Protein AF-A0A957FZ34-F1 (afdb_monomer_lite)

Sequence (133 aa):
MSSAAELPAAANRRWLVVALVLLGLLLFAAQVWVTYSYFTTQLPGGNDFYPRWYGAQQLLLEGRNPYDQSVTREIEAVLDPLNQRTNSFNFAFPLPVIFSFFPLAWLSYAWAQALWIVIIIWLACAAQLMLLS

Foldseek 3Di:
DDDPPPPPVVVVVVVVVVVVVVVVVVVLVVQLVCQLPPPCVVPVDLDLVQLLLLCLLCCPPVVHHQQDPVVQVVNCCVNPVVVPDPDGDGPPDPPVSSVVCNVLNPDDSSSSVSNVVSVVVVVVVVVVVVVVD

Structure (mmCIF, N/CA/C/O backbone):
data_AF-A0A957FZ34-F1
#
_entry.id   AF-A0A957FZ34-F1
#
loop_
_atom_site.group_PDB
_atom_site.id
_atom_site.type_symbol
_atom_site.label_atom_id
_atom_site.label_alt_id
_atom_site.label_comp_id
_atom_site.label_asym_id
_atom_site.label_entity_id
_atom_site.label_seq_id
_atom_site.pdbx_PDB_ins_code
_atom_site.Cartn_x
_atom_site.Cartn_y
_atom_site.Cartn_z
_atom_site.occupancy
_atom_site.B_iso_or_equiv
_atom_site.auth_seq_id
_atom_site.auth_comp_id
_atom_site.auth_asym_id
_atom_site.auth_atom_id
_atom_site.pdbx_PDB_model_num
ATOM 1 N N . MET A 1 1 ? 42.718 -15.233 -42.420 1.00 45.47 1 MET A N 1
ATOM 2 C CA . MET A 1 1 ? 42.124 -13.900 -42.174 1.00 45.47 1 MET A CA 1
ATOM 3 C C . MET A 1 1 ? 40.796 -14.126 -41.474 1.00 45.47 1 MET A C 1
ATOM 5 O O . MET A 1 1 ? 40.011 -14.935 -41.944 1.00 45.47 1 MET A O 1
ATOM 9 N N . SER A 1 2 ? 40.667 -13.561 -40.274 1.00 48.00 2 SER A N 1
ATOM 10 C CA . SER A 1 2 ? 39.685 -13.910 -39.241 1.00 48.00 2 SER A CA 1
ATOM 11 C C . SER A 1 2 ? 38.247 -13.579 -39.655 1.00 48.00 2 SER A C 1
ATOM 13 O O . SER A 1 2 ? 37.963 -12.442 -40.020 1.00 48.00 2 SER A O 1
ATOM 15 N N . SER A 1 3 ? 37.357 -14.572 -39.580 1.00 53.22 3 SER A N 1
ATOM 16 C CA . SER A 1 3 ? 35.905 -14.390 -39.629 1.00 53.22 3 SER A CA 1
ATOM 17 C C . SER A 1 3 ? 35.479 -13.749 -38.309 1.00 53.22 3 SER A C 1
ATOM 19 O O . SER A 1 3 ? 35.506 -14.388 -37.258 1.00 53.22 3 SER A O 1
ATOM 21 N N . ALA A 1 4 ? 35.172 -12.453 -38.350 1.00 55.44 4 ALA A N 1
ATOM 22 C CA . ALA A 1 4 ? 34.588 -11.745 -37.225 1.00 55.44 4 ALA A CA 1
ATOM 23 C C . ALA A 1 4 ? 33.217 -12.363 -36.927 1.00 55.44 4 ALA A C 1
ATOM 25 O O . ALA A 1 4 ? 32.306 -12.303 -37.750 1.00 55.44 4 ALA A O 1
ATOM 26 N N . ALA A 1 5 ? 33.105 -12.997 -35.762 1.00 56.59 5 ALA A N 1
ATOM 27 C CA . ALA A 1 5 ? 31.859 -13.514 -35.234 1.00 56.59 5 ALA A CA 1
ATOM 28 C C . ALA A 1 5 ? 30.870 -12.354 -35.057 1.00 56.59 5 ALA A C 1
ATOM 30 O O . ALA A 1 5 ? 30.985 -11.565 -34.117 1.00 56.59 5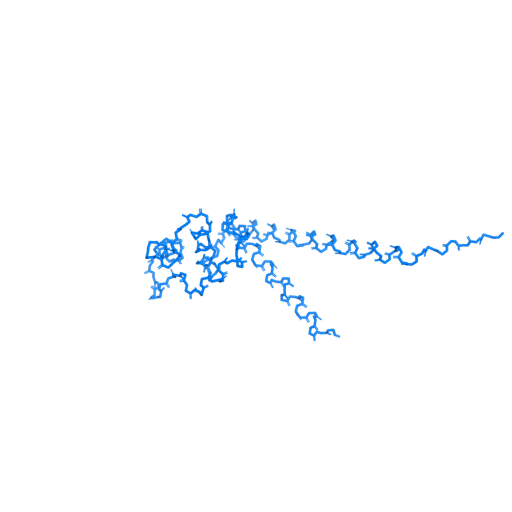 ALA A O 1
ATOM 31 N N . GLU A 1 6 ? 29.900 -12.241 -35.962 1.00 59.53 6 GLU A N 1
ATOM 32 C CA . GLU A 1 6 ? 28.706 -11.443 -35.721 1.00 59.53 6 GLU A CA 1
ATOM 33 C C . GLU A 1 6 ? 27.987 -12.051 -34.512 1.00 59.53 6 GLU A C 1
ATOM 35 O O . GLU A 1 6 ? 27.366 -13.112 -34.592 1.00 59.53 6 GLU A O 1
ATOM 40 N N . LEU A 1 7 ? 28.128 -11.411 -33.349 1.00 61.53 7 LEU A N 1
ATOM 41 C CA . LEU A 1 7 ? 27.343 -11.752 -32.168 1.00 61.53 7 LEU A CA 1
ATOM 42 C C . LEU A 1 7 ? 25.859 -11.705 -32.565 1.00 61.53 7 LEU A C 1
ATOM 44 O O . LEU A 1 7 ? 25.412 -10.666 -33.059 1.00 61.53 7 LEU A O 1
ATOM 48 N N . PRO A 1 8 ? 25.078 -12.783 -32.365 1.00 55.16 8 PRO A N 1
ATOM 49 C CA . PRO A 1 8 ? 23.696 -12.830 -32.817 1.00 55.16 8 PRO A CA 1
ATOM 50 C C . PRO A 1 8 ? 22.904 -11.735 -32.095 1.00 55.16 8 PRO A C 1
ATOM 52 O O . PRO A 1 8 ? 22.595 -11.854 -30.909 1.00 55.16 8 PRO A O 1
ATOM 55 N N . ALA A 1 9 ? 22.569 -10.658 -32.811 1.00 61.12 9 ALA A N 1
ATOM 56 C CA . ALA A 1 9 ? 21.943 -9.444 -32.276 1.00 61.12 9 ALA A CA 1
ATOM 57 C C . ALA A 1 9 ? 20.674 -9.719 -31.436 1.00 61.12 9 ALA A C 1
ATOM 59 O O . ALA A 1 9 ? 20.332 -8.966 -30.522 1.00 61.12 9 ALA A O 1
ATOM 60 N N . ALA A 1 10 ? 20.001 -10.845 -31.693 1.00 61.44 10 ALA A N 1
ATOM 61 C CA . ALA A 1 10 ? 18.845 -11.315 -30.937 1.00 61.44 10 ALA A CA 1
ATOM 62 C C . ALA A 1 10 ? 19.166 -11.743 -29.490 1.00 61.44 10 ALA A C 1
ATOM 64 O O . ALA A 1 10 ? 18.337 -11.523 -28.603 1.00 61.44 10 ALA A O 1
ATOM 65 N N . ALA A 1 11 ? 20.343 -12.326 -29.228 1.00 67.50 11 ALA A N 1
ATOM 66 C CA . ALA A 1 11 ? 20.765 -12.697 -27.876 1.00 67.50 11 ALA A CA 1
ATOM 67 C C . ALA A 1 11 ? 20.998 -11.440 -27.024 1.00 67.50 11 ALA A C 1
ATOM 69 O O . ALA A 1 11 ? 20.484 -11.345 -25.910 1.00 67.50 11 ALA A O 1
ATOM 70 N N . ASN A 1 12 ? 21.655 -10.427 -27.598 1.00 82.19 12 ASN A N 1
ATOM 71 C CA . ASN A 1 12 ? 21.930 -9.155 -26.928 1.00 82.19 12 ASN A CA 1
ATOM 72 C C . ASN A 1 12 ? 20.636 -8.407 -26.575 1.00 82.19 12 ASN A C 1
ATOM 74 O O . ASN A 1 12 ? 20.499 -7.911 -25.461 1.00 82.19 12 ASN A O 1
ATOM 78 N N . ARG A 1 13 ? 19.636 -8.397 -27.472 1.00 89.38 13 ARG A N 1
ATOM 79 C CA . ARG A 1 13 ? 18.335 -7.761 -27.197 1.00 89.38 13 ARG A CA 1
ATOM 80 C C . ARG A 1 13 ? 17.582 -8.422 -26.038 1.00 89.38 13 ARG A C 1
ATOM 82 O O . ARG A 1 13 ? 17.006 -7.713 -25.219 1.00 89.38 13 ARG A O 1
ATOM 89 N N . ARG A 1 14 ? 17.580 -9.758 -25.947 1.00 91.00 14 ARG A N 1
ATOM 90 C CA . ARG A 1 14 ? 16.916 -10.477 -24.840 1.00 91.00 14 ARG A CA 1
ATOM 91 C C . ARG A 1 14 ? 17.575 -10.163 -23.498 1.00 91.00 14 ARG A C 1
ATOM 93 O O . ARG A 1 14 ? 16.871 -9.837 -22.549 1.00 91.00 14 ARG A O 1
ATOM 100 N N . TRP A 1 15 ? 18.905 -10.193 -23.439 1.00 92.56 15 TRP A N 1
ATOM 101 C CA . TRP A 1 15 ? 19.647 -9.856 -22.222 1.00 92.56 15 TRP A CA 1
ATOM 102 C C . TRP A 1 15 ? 19.476 -8.396 -21.807 1.00 92.56 15 TRP A C 1
ATOM 104 O O . TRP A 1 15 ? 19.322 -8.128 -20.620 1.00 92.56 15 TRP A O 1
ATOM 114 N N . LEU A 1 16 ? 19.420 -7.466 -22.765 1.00 92.62 16 LEU A N 1
ATOM 115 C CA . LEU A 1 16 ? 19.111 -6.063 -22.482 1.00 92.62 16 LEU A CA 1
ATOM 116 C C . LEU A 1 16 ? 17.717 -5.898 -21.866 1.00 92.62 16 LEU A C 1
ATOM 118 O O . LEU A 1 16 ? 17.580 -5.205 -20.864 1.00 92.62 16 LEU A O 1
ATOM 122 N N . VAL A 1 17 ? 16.691 -6.565 -22.408 1.00 94.12 17 VAL A N 1
ATOM 123 C CA . VAL A 1 17 ? 15.336 -6.529 -21.827 1.00 94.12 17 VAL A CA 1
ATOM 124 C C . VAL A 1 17 ? 15.334 -7.102 -20.412 1.00 94.12 17 VAL A C 1
ATOM 126 O O . VAL A 1 17 ? 14.778 -6.482 -19.511 1.00 94.12 17 VAL A O 1
ATOM 129 N N . VAL A 1 18 ? 15.993 -8.243 -20.192 1.00 95.69 18 VAL A N 1
ATOM 130 C CA . VAL A 1 18 ? 16.121 -8.835 -18.851 1.00 95.69 18 VAL A CA 1
ATOM 131 C C . VAL A 1 18 ? 16.816 -7.867 -17.890 1.00 95.69 18 VAL A C 1
ATOM 133 O O . VAL A 1 18 ? 16.315 -7.645 -16.792 1.00 95.69 18 VAL A O 1
ATOM 136 N N . ALA A 1 19 ? 17.919 -7.239 -18.304 1.00 95.31 19 ALA A N 1
ATOM 137 C CA . ALA A 1 19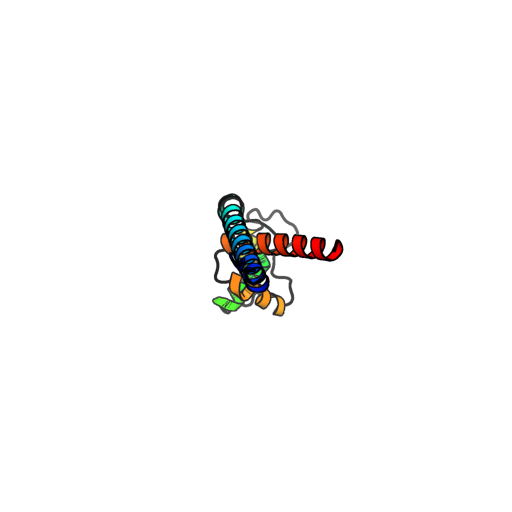 ? 18.640 -6.270 -17.483 1.00 95.31 19 ALA A CA 1
ATOM 138 C C . ALA A 1 19 ? 17.774 -5.049 -17.128 1.00 95.31 19 ALA A C 1
ATOM 140 O O . ALA A 1 19 ? 17.775 -4.621 -15.977 1.00 95.31 19 ALA A O 1
ATOM 141 N N . LEU A 1 20 ? 16.995 -4.524 -18.079 1.00 95.75 20 LEU A N 1
ATOM 142 C CA . LEU A 1 20 ? 16.082 -3.402 -17.839 1.00 95.75 20 LEU A CA 1
ATOM 143 C C . LEU A 1 20 ? 14.932 -3.776 -16.899 1.00 95.75 20 LEU A C 1
ATOM 145 O O . LEU A 1 20 ? 14.589 -2.986 -16.025 1.00 95.75 20 LEU A O 1
ATOM 149 N N . VAL A 1 21 ? 14.365 -4.978 -17.037 1.00 96.44 21 VAL A N 1
ATOM 150 C CA . VAL A 1 21 ? 13.325 -5.474 -16.121 1.00 96.44 21 VAL A CA 1
ATOM 151 C C . VAL A 1 21 ? 13.888 -5.626 -14.709 1.00 96.44 21 VAL A C 1
ATOM 153 O O . VAL A 1 21 ? 13.276 -5.146 -13.759 1.00 96.44 21 VAL A O 1
ATOM 156 N N . LEU A 1 22 ? 15.066 -6.235 -14.560 1.00 97.94 22 LEU A N 1
ATOM 157 C CA . LEU A 1 22 ? 15.716 -6.387 -13.255 1.00 97.94 22 LEU A CA 1
ATOM 158 C C . LEU A 1 22 ? 16.066 -5.034 -12.629 1.00 97.94 22 LEU A C 1
ATOM 160 O O . LEU A 1 22 ? 15.834 -4.840 -11.438 1.00 97.94 22 LEU A O 1
ATOM 164 N N . LEU A 1 23 ? 16.568 -4.086 -13.425 1.00 97.44 23 LEU A N 1
ATOM 165 C CA . LEU A 1 23 ? 16.820 -2.721 -12.970 1.00 97.44 23 LEU A CA 1
ATOM 166 C C . LEU A 1 23 ? 15.520 -2.035 -12.530 1.00 97.44 23 LEU A C 1
ATOM 168 O O . LEU A 1 23 ? 15.490 -1.419 -11.469 1.00 97.44 23 LEU A O 1
ATOM 172 N N . GLY A 1 24 ? 14.439 -2.179 -13.298 1.00 97.00 24 GLY A N 1
ATOM 173 C CA . GLY A 1 24 ? 13.123 -1.653 -12.940 1.00 97.00 24 GLY A CA 1
ATOM 174 C C . GLY A 1 24 ? 12.607 -2.227 -11.619 1.00 97.00 24 GLY A C 1
ATOM 175 O O . GLY A 1 24 ? 12.196 -1.471 -10.744 1.00 97.00 24 GLY A O 1
ATOM 176 N N . LEU A 1 25 ? 12.705 -3.545 -11.429 1.00 98.00 25 LEU A N 1
ATOM 177 C CA . LEU A 1 25 ? 12.327 -4.210 -10.177 1.00 98.00 25 LEU A CA 1
ATOM 178 C C . LEU A 1 25 ? 13.185 -3.748 -8.992 1.00 98.00 25 LEU A C 1
ATOM 180 O O . LEU A 1 25 ? 12.653 -3.525 -7.905 1.00 98.00 25 LEU A O 1
ATOM 184 N N . LEU A 1 26 ? 14.493 -3.568 -9.198 1.00 98.25 26 LEU A N 1
ATOM 185 C CA . LEU A 1 26 ? 15.401 -3.052 -8.175 1.00 98.25 26 LEU A CA 1
ATOM 186 C C . LEU A 1 26 ? 15.021 -1.624 -7.764 1.00 98.25 26 LEU A C 1
ATOM 188 O O . LEU A 1 26 ? 14.930 -1.337 -6.572 1.00 98.25 26 LEU A O 1
ATOM 192 N N . LEU A 1 27 ? 14.770 -0.743 -8.737 1.00 98.31 27 LEU A N 1
ATOM 193 C CA . LEU A 1 27 ? 14.350 0.637 -8.487 1.00 98.31 27 LEU A CA 1
ATOM 194 C C . LEU A 1 27 ? 12.994 0.690 -7.778 1.00 98.31 27 LEU A C 1
ATOM 196 O O . LEU A 1 27 ? 12.836 1.453 -6.827 1.00 98.31 27 LEU A O 1
ATOM 200 N N . PHE A 1 28 ? 12.046 -0.153 -8.189 1.00 98.38 28 PHE A N 1
ATOM 201 C CA . PHE A 1 28 ? 10.749 -0.280 -7.533 1.00 98.38 28 PHE A CA 1
ATOM 202 C C . PHE A 1 28 ? 10.912 -0.697 -6.066 1.00 98.38 28 PHE A C 1
ATOM 204 O O . PHE A 1 28 ? 10.413 -0.016 -5.172 1.00 98.38 28 PHE A O 1
ATOM 211 N N . ALA A 1 29 ? 11.663 -1.769 -5.798 1.00 98.25 29 ALA A N 1
ATOM 212 C CA . ALA A 1 29 ? 11.896 -2.257 -4.440 1.00 98.25 29 ALA A CA 1
ATOM 213 C C . ALA A 1 29 ? 12.626 -1.222 -3.567 1.00 98.25 29 ALA A C 1
ATOM 215 O O . ALA A 1 29 ? 12.236 -1.000 -2.419 1.00 98.25 29 ALA A O 1
ATOM 216 N N . ALA A 1 30 ? 13.641 -0.548 -4.118 1.00 98.31 30 ALA A N 1
ATOM 217 C CA . ALA A 1 30 ? 14.354 0.525 -3.430 1.00 98.31 30 ALA A CA 1
ATOM 218 C C . ALA A 1 30 ? 13.413 1.687 -3.078 1.00 98.31 30 ALA A C 1
ATOM 220 O O . ALA A 1 30 ? 13.443 2.181 -1.951 1.00 98.31 30 ALA A O 1
ATOM 221 N N . GLN A 1 31 ? 12.534 2.087 -4.001 1.00 98.31 31 GLN A N 1
ATOM 222 C CA . GLN A 1 31 ? 11.561 3.146 -3.752 1.00 98.31 31 GLN A CA 1
ATOM 223 C C . GLN A 1 31 ? 10.544 2.744 -2.679 1.00 98.31 31 GLN A C 1
ATOM 225 O O . GLN A 1 31 ? 10.310 3.531 -1.766 1.00 98.31 31 GLN A O 1
ATOM 230 N N . VAL A 1 32 ? 9.998 1.522 -2.727 1.00 98.12 32 VAL A N 1
ATOM 231 C CA . VAL A 1 32 ? 9.101 1.004 -1.674 1.00 98.12 32 VAL A CA 1
ATOM 232 C C . VAL A 1 32 ? 9.794 1.039 -0.317 1.00 98.12 32 VAL A C 1
ATOM 234 O O . VAL A 1 32 ? 9.204 1.509 0.652 1.00 98.12 32 VAL A O 1
ATOM 237 N N . TRP A 1 33 ? 11.048 0.593 -0.241 1.00 98.06 33 TRP A N 1
ATOM 238 C CA . TRP A 1 33 ? 11.807 0.590 1.007 1.00 98.06 33 TRP A CA 1
ATOM 239 C C . TRP A 1 33 ? 12.056 2.004 1.554 1.00 98.06 33 TRP A C 1
ATOM 241 O O . TRP A 1 33 ? 11.885 2.232 2.753 1.00 98.06 33 TRP A O 1
ATOM 251 N N . VAL A 1 34 ? 12.405 2.967 0.693 1.00 97.06 34 VAL A N 1
ATOM 252 C CA . VAL A 1 34 ? 12.563 4.379 1.086 1.00 97.06 34 VAL A CA 1
ATOM 253 C C . VAL A 1 34 ? 11.229 4.960 1.561 1.00 97.06 34 VAL A C 1
ATOM 255 O O . VAL A 1 34 ? 11.172 5.568 2.631 1.00 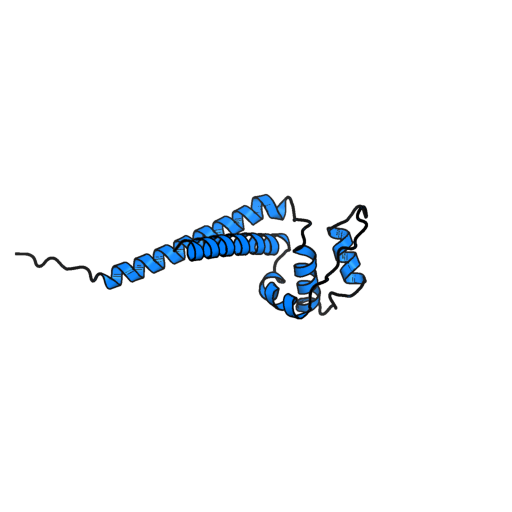97.06 34 VAL A O 1
ATOM 258 N N . THR A 1 35 ? 10.143 4.746 0.811 1.00 95.62 35 THR A N 1
ATOM 259 C CA . THR A 1 35 ? 8.798 5.202 1.189 1.00 95.62 35 THR A CA 1
ATOM 260 C C . THR A 1 35 ? 8.367 4.601 2.525 1.00 95.62 35 THR A C 1
ATOM 262 O O . THR A 1 35 ? 7.875 5.325 3.391 1.00 95.62 35 THR A O 1
ATOM 265 N N . TYR A 1 36 ? 8.621 3.308 2.727 1.00 95.44 36 TYR A N 1
ATOM 266 C CA . TYR A 1 36 ? 8.351 2.636 3.988 1.00 95.44 36 TYR A CA 1
ATOM 267 C C . TYR A 1 36 ? 9.114 3.283 5.147 1.00 95.44 36 TYR A C 1
ATOM 269 O O . TYR A 1 36 ? 8.513 3.716 6.129 1.00 95.44 36 TYR A O 1
ATOM 277 N N . SER A 1 37 ? 10.436 3.380 5.005 1.00 94.69 37 SER A N 1
ATOM 278 C CA . SER A 1 37 ? 11.348 3.712 6.104 1.00 94.69 37 SER A CA 1
ATOM 279 C C . SER A 1 37 ? 11.258 5.168 6.550 1.00 94.69 37 SER A C 1
ATOM 281 O O . SER A 1 37 ? 11.402 5.447 7.740 1.00 94.69 37 SER A 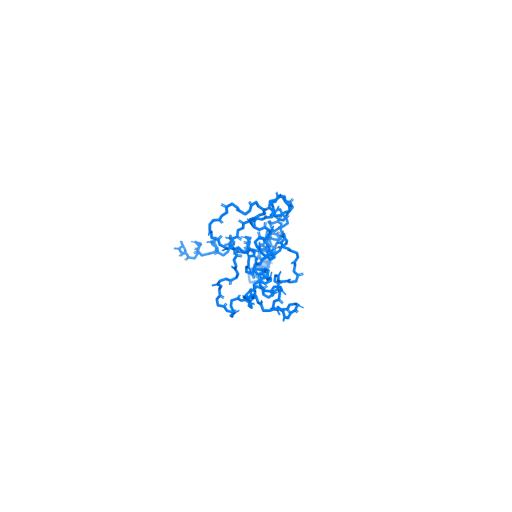O 1
ATOM 283 N N . TYR A 1 38 ? 11.033 6.089 5.610 1.00 93.06 38 TYR A N 1
ATOM 284 C CA . TYR A 1 38 ? 11.082 7.527 5.882 1.00 93.06 38 TYR A CA 1
ATOM 285 C C . TYR A 1 38 ? 9.712 8.196 5.940 1.00 93.06 38 TYR A C 1
ATOM 287 O O . TYR A 1 38 ? 9.598 9.257 6.549 1.00 93.06 38 TYR A O 1
ATOM 295 N N . PHE A 1 39 ? 8.679 7.605 5.331 1.00 90.62 39 PHE A N 1
ATOM 296 C CA . PHE A 1 39 ? 7.365 8.241 5.242 1.00 90.62 39 PHE A CA 1
ATOM 297 C C . PHE A 1 39 ? 6.311 7.466 6.019 1.00 90.62 39 PHE A C 1
ATOM 299 O O . PHE A 1 39 ? 5.781 7.984 6.995 1.00 90.62 39 PHE A O 1
ATOM 306 N N . THR A 1 40 ? 6.010 6.226 5.639 1.00 92.12 40 THR A N 1
ATOM 307 C CA . THR A 1 40 ? 4.815 5.546 6.170 1.00 92.12 40 THR A CA 1
ATOM 308 C C . THR A 1 40 ? 4.966 5.046 7.603 1.00 92.12 40 THR A C 1
ATOM 310 O O . THR A 1 40 ? 3.965 4.809 8.271 1.00 92.12 40 THR A O 1
ATOM 313 N N . THR A 1 41 ? 6.195 4.866 8.089 1.00 88.06 41 THR A N 1
ATOM 314 C CA . THR A 1 41 ? 6.464 4.542 9.500 1.00 88.06 41 THR A CA 1
ATOM 315 C C . THR A 1 41 ? 6.371 5.764 10.412 1.00 88.06 41 THR A C 1
ATOM 317 O O . THR A 1 41 ? 5.976 5.623 11.564 1.00 88.06 41 THR A O 1
ATOM 320 N N . GLN A 1 42 ? 6.723 6.952 9.909 1.00 80.50 42 GLN A N 1
ATOM 321 C CA . GLN A 1 42 ? 6.783 8.195 10.692 1.00 80.50 42 GLN A CA 1
ATOM 322 C C . GLN A 1 42 ? 5.477 8.985 10.633 1.00 80.50 42 GLN A C 1
ATOM 324 O O . GLN A 1 42 ? 5.050 9.604 11.603 1.00 80.50 42 GLN A O 1
ATOM 329 N N . LEU A 1 43 ? 4.847 8.960 9.465 1.00 70.44 43 LEU A N 1
ATOM 330 C CA . LEU A 1 43 ? 3.588 9.608 9.146 1.00 70.44 43 LEU A CA 1
ATOM 331 C C . LEU A 1 43 ? 2.687 8.535 8.524 1.00 70.44 43 LEU A C 1
ATOM 333 O O . LEU A 1 43 ? 2.469 8.569 7.308 1.00 70.44 43 LEU A O 1
ATOM 337 N N . PRO A 1 44 ? 2.207 7.548 9.314 1.00 64.88 44 PRO A N 1
ATOM 338 C CA . PRO A 1 44 ? 1.205 6.605 8.835 1.00 64.88 44 PRO A CA 1
ATOM 339 C C . PRO A 1 44 ? 0.024 7.449 8.367 1.00 64.88 44 PRO A C 1
ATOM 341 O O . PRO A 1 44 ? -0.639 8.117 9.157 1.00 64.88 44 PRO A O 1
ATOM 344 N N . GLY A 1 45 ? -0.131 7.563 7.052 1.00 59.53 45 GLY A N 1
ATOM 345 C CA . GLY A 1 45 ? -0.916 8.648 6.480 1.00 59.53 45 GLY A CA 1
ATOM 346 C C . GLY A 1 45 ? -2.368 8.494 6.898 1.00 59.53 45 GLY A C 1
ATOM 347 O O . GLY A 1 45 ? -2.969 7.458 6.626 1.00 59.53 45 GLY A O 1
ATOM 348 N N . GLY A 1 46 ? -2.933 9.529 7.518 1.00 61.69 46 GLY A N 1
ATOM 349 C CA . GLY A 1 46 ? -4.373 9.655 7.713 1.00 61.69 46 GLY A CA 1
ATOM 350 C C . GLY A 1 46 ? -5.038 10.033 6.394 1.00 61.69 46 GLY A C 1
ATOM 351 O O . GLY A 1 46 ? -5.382 11.192 6.179 1.00 61.69 46 GLY A O 1
ATOM 352 N N . ASN A 1 47 ? -5.107 9.086 5.461 1.00 70.25 47 ASN A N 1
ATOM 353 C CA . ASN A 1 47 ? -5.584 9.312 4.102 1.00 70.25 47 ASN A CA 1
ATOM 354 C C . ASN A 1 47 ? -6.681 8.307 3.731 1.00 70.25 47 ASN A C 1
ATOM 356 O O . ASN A 1 47 ? -6.891 7.302 4.411 1.00 70.25 47 ASN A O 1
ATOM 360 N N . ASP A 1 48 ? -7.360 8.566 2.612 1.00 80.31 48 ASP A N 1
ATOM 361 C CA . ASP A 1 48 ? -8.479 7.754 2.124 1.00 80.31 48 ASP A CA 1
ATOM 362 C C . ASP A 1 48 ? -8.138 6.259 1.954 1.00 80.31 48 ASP A C 1
ATOM 364 O O . ASP A 1 48 ? -9.032 5.431 1.766 1.00 80.31 48 ASP A O 1
ATOM 368 N N . PHE A 1 49 ? -6.856 5.877 1.941 1.00 90.56 49 PHE A N 1
ATOM 369 C CA . PHE A 1 49 ? -6.442 4.485 1.793 1.00 90.56 49 PHE A CA 1
ATOM 370 C C . PHE A 1 49 ? -6.686 3.657 3.062 1.00 90.56 49 PHE A C 1
ATOM 372 O O . PHE A 1 49 ? -7.093 2.501 2.936 1.00 90.56 49 PHE A O 1
ATOM 379 N N . TYR A 1 50 ? -6.521 4.230 4.262 1.00 92.38 50 TYR A N 1
ATOM 380 C CA . TYR A 1 50 ? -6.653 3.476 5.515 1.00 92.38 50 TYR A CA 1
ATOM 381 C C . TYR A 1 50 ? -8.012 2.773 5.668 1.00 92.38 50 TYR A C 1
ATOM 383 O O . TYR A 1 50 ? -8.005 1.559 5.876 1.00 92.38 50 TYR A O 1
ATOM 391 N N . PRO A 1 51 ? -9.178 3.435 5.485 1.00 92.38 51 PRO A N 1
ATOM 392 C CA . PRO A 1 51 ? -10.471 2.761 5.618 1.00 92.38 51 PRO A CA 1
ATOM 393 C C . PRO A 1 51 ? -10.632 1.586 4.644 1.00 92.38 51 PRO A C 1
ATOM 395 O O . PRO A 1 51 ? -11.272 0.591 4.975 1.00 92.38 51 PRO A O 1
ATOM 398 N N . ARG A 1 52 ? -10.030 1.677 3.449 1.00 92.31 52 ARG A N 1
ATOM 399 C CA . ARG A 1 52 ? -10.080 0.628 2.417 1.00 92.31 52 ARG A CA 1
ATOM 400 C C . ARG A 1 52 ? -9.223 -0.574 2.795 1.00 92.31 52 ARG A C 1
ATOM 402 O O . ARG A 1 52 ? -9.699 -1.703 2.715 1.00 92.31 52 ARG A O 1
ATOM 409 N N . TRP A 1 53 ? -7.987 -0.323 3.225 1.00 94.50 53 TRP A N 1
ATOM 410 C CA . TRP A 1 53 ? -7.085 -1.367 3.710 1.00 94.50 53 TRP A CA 1
ATOM 411 C C . TRP A 1 53 ? -7.646 -2.042 4.965 1.00 94.50 53 TRP A C 1
ATOM 413 O O . TRP A 1 53 ? -7.699 -3.269 5.025 1.00 94.50 53 TRP A O 1
ATOM 423 N N . TYR A 1 54 ? -8.132 -1.259 5.931 1.00 94.94 54 TYR A N 1
ATOM 424 C CA . TYR A 1 54 ? -8.676 -1.798 7.173 1.00 94.94 54 TYR A CA 1
ATOM 425 C C . TYR A 1 54 ? -9.942 -2.613 6.915 1.00 94.94 54 TYR A C 1
ATOM 427 O O . TYR A 1 54 ? -10.021 -3.756 7.352 1.00 94.94 54 TYR A O 1
ATOM 435 N N . GLY A 1 55 ? -10.884 -2.094 6.119 1.00 94.62 55 GLY A N 1
ATOM 436 C CA . GLY A 1 55 ? -12.073 -2.847 5.712 1.00 94.62 55 GLY A CA 1
ATOM 437 C C . GLY A 1 55 ? -11.732 -4.158 4.992 1.00 94.62 55 GLY A C 1
ATOM 438 O O . GLY A 1 55 ? -12.363 -5.182 5.248 1.00 94.62 55 GLY A O 1
ATOM 439 N N . ALA A 1 56 ? -10.694 -4.160 4.148 1.00 95.62 56 ALA A N 1
ATOM 440 C CA . ALA A 1 56 ? -10.206 -5.375 3.503 1.00 95.62 56 ALA A CA 1
ATOM 441 C C . ALA A 1 56 ? -9.634 -6.385 4.507 1.00 95.62 56 ALA A C 1
ATOM 443 O O . ALA A 1 56 ? -9.974 -7.562 4.437 1.00 95.62 56 ALA A O 1
ATOM 444 N N . GLN A 1 57 ? -8.817 -5.938 5.461 1.00 96.25 57 GLN A N 1
ATOM 445 C CA . GLN A 1 57 ? -8.281 -6.787 6.527 1.00 96.25 57 GLN A CA 1
ATOM 446 C C . GLN A 1 57 ? -9.407 -7.394 7.383 1.00 96.25 57 GLN A C 1
ATOM 448 O O . GLN A 1 57 ? -9.422 -8.604 7.609 1.00 96.25 57 GLN A O 1
ATOM 453 N N . GLN A 1 58 ? -10.382 -6.575 7.789 1.00 96.81 58 GLN A N 1
ATOM 454 C CA . GLN A 1 58 ? -11.526 -7.007 8.593 1.00 96.81 58 GLN A CA 1
ATOM 455 C C . GLN A 1 58 ? -12.356 -8.077 7.874 1.00 96.81 58 GLN A C 1
ATOM 457 O O . GLN A 1 58 ? -12.669 -9.108 8.463 1.00 96.81 58 GLN A O 1
ATOM 462 N N . LEU A 1 59 ? -12.648 -7.891 6.584 1.00 96.81 59 LEU A N 1
ATOM 463 C CA . LEU A 1 59 ? -13.412 -8.875 5.817 1.00 96.81 59 LEU A CA 1
ATOM 464 C C . LEU A 1 59 ? -12.609 -10.146 5.518 1.00 96.81 59 LEU A C 1
ATOM 466 O O . LEU A 1 59 ? -13.110 -11.252 5.711 1.00 96.81 59 LEU A O 1
ATOM 470 N N . LEU A 1 60 ? -11.391 -9.994 4.993 1.00 96.19 60 LEU A N 1
ATOM 471 C CA . LEU A 1 60 ? -10.630 -11.097 4.401 1.00 96.19 60 LEU A CA 1
ATOM 472 C C . LEU A 1 60 ? -9.892 -11.941 5.440 1.00 96.19 60 LEU A C 1
ATOM 474 O O . LEU A 1 60 ? -9.704 -13.135 5.209 1.00 96.19 60 LEU A O 1
ATOM 478 N N . LEU A 1 61 ? -9.447 -11.335 6.546 1.00 96.50 61 LEU A N 1
ATOM 479 C CA . LEU A 1 61 ? -8.662 -12.023 7.574 1.00 96.50 61 LEU A CA 1
ATOM 480 C C . LEU A 1 61 ? -9.477 -12.308 8.834 1.00 96.50 61 LEU A C 1
ATOM 482 O O . LEU A 1 61 ? -9.322 -13.376 9.421 1.00 96.50 61 LEU A O 1
ATOM 486 N N . GLU A 1 62 ? -10.346 -11.380 9.239 1.00 96.31 62 GLU A N 1
ATOM 487 C CA . GLU A 1 62 ? -11.121 -11.506 10.482 1.00 96.31 62 GLU A CA 1
ATOM 488 C C . GLU A 1 62 ? -12.569 -11.975 10.263 1.00 96.31 62 GLU A C 1
ATOM 490 O O . GLU A 1 62 ? -13.245 -12.344 11.221 1.00 96.31 62 GLU A O 1
ATOM 495 N N . GLY A 1 63 ? -13.068 -11.982 9.021 1.00 96.19 63 GLY A N 1
ATOM 496 C CA . GLY A 1 63 ? -14.454 -12.350 8.708 1.00 96.19 63 GLY A CA 1
ATOM 497 C C . GLY A 1 63 ? -15.501 -11.355 9.226 1.00 96.19 63 GLY A C 1
ATOM 498 O O . GLY A 1 63 ? -16.677 -11.703 9.343 1.00 96.19 63 GLY A O 1
ATOM 499 N N . ARG A 1 64 ? -15.091 -10.123 9.551 1.00 97.38 64 ARG A N 1
ATOM 500 C CA . ARG A 1 64 ? -15.956 -9.045 10.048 1.00 97.38 64 ARG A CA 1
ATOM 501 C C . ARG A 1 64 ? -16.519 -8.220 8.893 1.00 97.38 64 ARG A C 1
ATOM 503 O O . ARG A 1 64 ? -15.853 -7.989 7.885 1.00 97.38 64 ARG A O 1
ATOM 510 N N . ASN A 1 65 ? -17.754 -7.745 9.040 1.00 96.19 65 ASN A N 1
ATOM 511 C CA . ASN A 1 65 ? -18.379 -6.896 8.033 1.00 96.19 65 ASN A CA 1
ATOM 512 C C . ASN A 1 65 ? -17.751 -5.484 8.067 1.00 96.19 65 ASN A C 1
ATOM 514 O O . ASN A 1 65 ? -17.850 -4.801 9.088 1.00 96.19 65 ASN A O 1
ATOM 518 N N . PRO A 1 66 ? -17.146 -5.001 6.964 1.00 96.00 66 PRO A N 1
ATOM 519 C CA . PRO A 1 66 ? -16.457 -3.710 6.932 1.00 96.00 66 PRO A CA 1
ATOM 520 C C . PRO A 1 66 ? -17.391 -2.502 7.101 1.00 96.00 66 PRO A C 1
ATOM 522 O O . PRO A 1 66 ? -16.916 -1.404 7.380 1.00 96.00 66 PRO A O 1
ATOM 525 N N . TYR A 1 67 ? -18.705 -2.689 6.939 1.00 95.12 67 TYR A N 1
ATOM 526 C CA . TYR A 1 67 ? -19.712 -1.643 7.142 1.00 95.12 67 TYR A CA 1
ATOM 527 C C . TYR A 1 67 ? -20.270 -1.601 8.570 1.00 95.12 67 TYR A C 1
ATOM 529 O O . TYR A 1 67 ? -21.117 -0.756 8.865 1.00 95.12 67 TYR A O 1
ATOM 537 N N . ASP A 1 68 ? -19.836 -2.500 9.459 1.00 96.06 68 ASP A N 1
ATOM 538 C CA . ASP A 1 68 ? -20.312 -2.502 10.838 1.00 96.06 68 ASP A CA 1
ATOM 539 C C . ASP A 1 68 ? -19.873 -1.235 11.584 1.00 96.06 68 ASP A C 1
ATOM 541 O O . ASP A 1 68 ? -18.790 -0.672 11.379 1.00 96.06 68 ASP A O 1
ATOM 545 N N . GLN A 1 69 ? -20.711 -0.806 12.529 1.00 94.69 69 GLN A N 1
ATOM 546 C CA . GLN A 1 69 ? -20.431 0.383 13.333 1.00 94.69 69 GLN A CA 1
ATOM 547 C C . GLN A 1 69 ? -19.187 0.205 14.219 1.00 94.69 69 GLN A C 1
ATOM 549 O O . GLN A 1 69 ? -18.525 1.186 14.545 1.00 94.69 69 GLN A O 1
ATOM 554 N N . SER A 1 70 ? -18.862 -1.028 14.623 1.00 95.56 70 SER A N 1
ATOM 555 C CA . SER A 1 70 ? -17.635 -1.325 15.376 1.00 95.56 70 SER 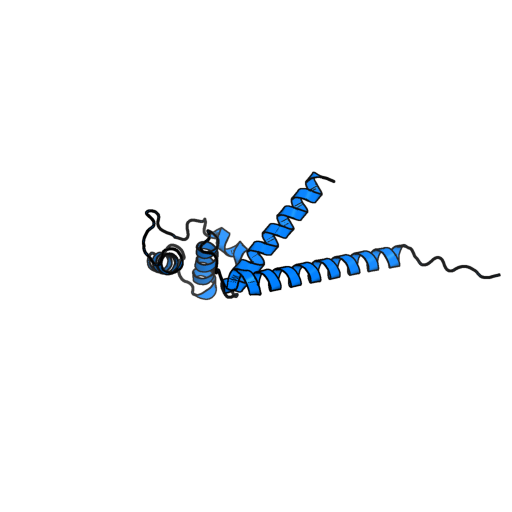A CA 1
ATOM 556 C C . SER A 1 70 ? -16.385 -1.062 14.536 1.00 95.56 70 SER A C 1
ATOM 558 O O . SER A 1 70 ? -15.498 -0.347 14.991 1.00 95.56 70 SER A O 1
ATOM 560 N N . VAL A 1 71 ? -16.367 -1.538 13.287 1.00 95.56 71 VAL A N 1
ATOM 561 C CA . VAL A 1 71 ? -15.270 -1.304 12.334 1.00 95.56 71 VAL A CA 1
ATOM 562 C C . VAL A 1 71 ? -15.139 0.185 12.009 1.00 95.56 71 VAL A C 1
ATOM 564 O O . VAL A 1 71 ? -14.033 0.714 11.966 1.00 95.56 71 VAL A O 1
ATOM 567 N N . THR A 1 72 ? -16.262 0.892 11.846 1.00 93.44 72 THR A N 1
ATOM 568 C CA . THR A 1 72 ? -16.253 2.355 11.665 1.00 93.44 72 THR A CA 1
ATOM 569 C C . THR A 1 72 ? -15.575 3.065 12.838 1.00 93.44 72 THR A C 1
ATOM 571 O O . THR A 1 72 ? -14.678 3.872 12.625 1.00 93.44 72 THR A O 1
ATOM 574 N N . ARG A 1 73 ? -15.929 2.714 14.081 1.00 92.44 73 ARG A N 1
ATOM 575 C CA . ARG A 1 73 ? -15.315 3.314 15.277 1.00 92.44 73 ARG A CA 1
ATOM 576 C C . ARG A 1 73 ? -13.815 3.032 15.380 1.00 92.44 73 ARG A C 1
ATOM 578 O O . ARG A 1 73 ? -13.060 3.900 15.803 1.00 92.44 73 ARG A O 1
ATOM 585 N N . GLU A 1 74 ? -13.381 1.833 14.996 1.00 93.56 74 GLU A N 1
ATOM 586 C CA . GLU A 1 74 ? -11.959 1.462 14.946 1.00 93.56 74 GLU A CA 1
ATOM 587 C C . GLU A 1 74 ? -11.192 2.313 13.922 1.00 93.56 74 GLU A C 1
ATOM 589 O O . GLU A 1 74 ? -10.090 2.780 14.208 1.00 93.56 74 GLU A O 1
ATOM 594 N N . ILE A 1 75 ? -11.800 2.582 12.763 1.00 92.44 75 ILE A N 1
ATOM 595 C CA . ILE A 1 75 ? -11.238 3.473 11.741 1.00 92.44 75 ILE A CA 1
ATOM 596 C C . ILE A 1 75 ? -11.157 4.919 12.246 1.00 92.44 75 ILE A C 1
ATOM 598 O O . ILE A 1 75 ? -10.115 5.566 12.110 1.00 92.44 75 ILE A O 1
ATOM 602 N N . GLU A 1 76 ? -12.234 5.429 12.840 1.00 89.81 76 GLU A N 1
ATOM 603 C CA . GLU A 1 76 ? -12.298 6.793 13.379 1.00 89.81 76 GLU A CA 1
ATOM 604 C C . GLU A 1 76 ? -11.273 7.016 14.494 1.00 89.81 76 GLU A C 1
ATOM 606 O O . GLU A 1 76 ? -10.601 8.044 14.498 1.00 89.81 76 GLU A O 1
ATOM 611 N N . ALA A 1 77 ? -11.068 6.035 15.379 1.00 89.62 77 ALA A N 1
ATOM 612 C CA . ALA A 1 77 ? -10.074 6.122 16.449 1.00 89.62 77 ALA A CA 1
ATOM 613 C C . ALA A 1 77 ? -8.640 6.336 15.928 1.00 89.62 77 ALA A C 1
ATOM 615 O O . ALA A 1 77 ? -7.809 6.916 16.629 1.00 89.62 77 ALA A O 1
ATOM 616 N N . VAL A 1 78 ? -8.346 5.883 14.705 1.00 88.81 78 VAL A N 1
ATOM 617 C CA . VAL A 1 78 ? -7.040 6.069 14.059 1.00 88.81 78 VAL A CA 1
ATOM 618 C C . VAL A 1 78 ? -6.973 7.378 13.271 1.00 88.81 78 VAL A C 1
ATOM 620 O O . VAL A 1 78 ? -5.950 8.061 13.309 1.00 88.81 78 VAL A O 1
ATOM 623 N N . LEU A 1 79 ? -8.035 7.733 12.544 1.00 87.81 79 LEU A N 1
ATOM 624 C CA . LEU A 1 79 ? -8.015 8.847 11.586 1.00 87.81 79 LEU A CA 1
ATOM 625 C C . LEU A 1 79 ? -8.489 10.189 12.148 1.00 87.81 79 LEU A C 1
ATOM 627 O O . LEU A 1 79 ? -8.104 11.240 11.630 1.00 87.81 79 LEU A O 1
ATOM 631 N N . ASP A 1 80 ? -9.309 10.167 13.191 1.00 85.94 80 ASP A N 1
ATOM 632 C CA . ASP A 1 80 ? -9.761 11.354 13.909 1.00 85.94 80 ASP A CA 1
ATOM 633 C C . ASP A 1 80 ? -9.706 11.131 15.430 1.00 85.94 80 ASP A C 1
ATOM 635 O O . ASP A 1 80 ? -10.729 11.157 16.117 1.00 85.94 80 ASP A O 1
ATOM 639 N N . PRO A 1 81 ? -8.502 10.925 15.998 1.00 82.69 81 PRO A N 1
ATOM 640 C CA . PRO A 1 81 ? -8.343 10.615 17.420 1.00 82.69 81 PRO A CA 1
ATOM 641 C C . PRO A 1 81 ? -8.815 11.746 18.344 1.00 82.69 81 PRO A C 1
ATOM 643 O O . PRO A 1 81 ? -9.072 11.518 19.524 1.00 82.69 81 PRO A O 1
ATOM 646 N N . LEU A 1 82 ? -8.914 12.974 17.826 1.00 84.00 82 LEU A N 1
ATOM 647 C CA . LEU A 1 82 ? -9.392 14.140 18.569 1.00 84.00 82 LEU A CA 1
ATOM 648 C C . LEU A 1 82 ? -10.880 14.429 18.321 1.00 84.00 82 LEU A C 1
ATOM 650 O O . LEU A 1 82 ? -11.397 15.387 18.897 1.00 84.00 82 LEU A O 1
ATOM 654 N N . ASN A 1 83 ? -11.549 13.618 17.492 1.00 78.44 83 ASN A N 1
ATOM 655 C CA . ASN A 1 83 ? -12.955 13.747 17.115 1.00 78.44 83 ASN A CA 1
ATOM 656 C C . ASN A 1 83 ? -13.324 15.178 16.676 1.00 78.44 83 ASN A C 1
ATOM 658 O O . ASN A 1 83 ? -14.309 15.762 17.136 1.00 78.44 83 ASN A O 1
ATOM 662 N N . GLN A 1 84 ? -12.459 15.791 15.865 1.00 78.19 84 GLN A N 1
ATOM 663 C CA . GLN A 1 84 ? -12.601 17.187 15.443 1.00 78.19 84 GLN A CA 1
ATOM 664 C C . GLN A 1 84 ? -13.324 17.324 14.103 1.00 78.19 84 GLN A C 1
ATOM 666 O O . GLN A 1 84 ? -13.667 18.442 13.704 1.00 78.19 84 GLN A O 1
ATOM 671 N N . ARG A 1 85 ? -13.535 16.225 13.374 1.00 74.12 85 ARG A N 1
ATOM 672 C CA . ARG A 1 85 ? -14.172 16.253 12.060 1.00 74.12 85 ARG A CA 1
ATOM 673 C C . ARG A 1 85 ? -15.674 16.058 12.175 1.00 74.12 85 ARG A C 1
ATOM 675 O O . ARG A 1 85 ? -16.188 15.269 12.952 1.00 74.12 85 ARG A O 1
ATOM 682 N N . THR A 1 86 ? -16.385 16.777 11.320 1.00 67.81 86 THR A N 1
ATOM 683 C CA . THR A 1 86 ? -17.841 16.687 11.169 1.00 67.81 86 THR A CA 1
ATOM 684 C C . THR A 1 86 ? -18.284 15.481 10.343 1.00 67.81 86 THR A C 1
ATOM 686 O O . THR A 1 86 ? -19.433 15.067 10.456 1.00 67.81 86 THR A O 1
ATOM 689 N N . ASN A 1 87 ? -17.390 14.915 9.526 1.00 72.44 87 ASN A N 1
ATOM 690 C CA . ASN A 1 87 ? -17.660 13.731 8.715 1.00 72.44 87 ASN A CA 1
ATOM 691 C C . ASN A 1 87 ? -16.970 12.504 9.314 1.00 72.44 87 ASN A C 1
ATOM 693 O O . ASN A 1 87 ? -15.757 12.530 9.528 1.00 72.44 87 ASN A O 1
ATOM 697 N N . SER A 1 88 ? -17.738 11.429 9.495 1.00 71.00 88 SER A N 1
ATOM 698 C CA . SER A 1 88 ? -17.239 10.115 9.904 1.00 71.00 88 SER A CA 1
ATOM 699 C C . SER A 1 88 ? -16.277 9.516 8.880 1.00 71.00 88 SER A C 1
ATOM 701 O O . SER A 1 88 ? -16.522 9.571 7.671 1.00 71.00 88 SER A O 1
ATOM 703 N N . PHE A 1 89 ? -15.207 8.888 9.369 1.00 82.50 89 PHE A N 1
ATOM 704 C CA . PHE A 1 89 ? -14.344 8.040 8.553 1.00 82.50 89 PHE A CA 1
ATOM 705 C C . PHE A 1 89 ? -14.845 6.599 8.599 1.00 82.50 89 PHE A C 1
ATOM 707 O O . PHE A 1 89 ? -14.711 5.910 9.603 1.00 82.50 89 PHE A O 1
ATOM 714 N N . ASN A 1 90 ? -15.382 6.113 7.486 1.00 88.00 90 ASN A N 1
ATOM 715 C CA . ASN A 1 90 ? -15.887 4.751 7.374 1.00 88.00 90 ASN A CA 1
ATOM 716 C C . ASN A 1 90 ? -15.488 4.106 6.042 1.00 88.00 90 ASN A C 1
ATOM 718 O O . ASN A 1 90 ? -15.058 4.765 5.091 1.00 88.00 90 ASN A O 1
ATOM 722 N N . PHE A 1 91 ? -15.660 2.789 5.954 1.00 90.25 91 PHE A N 1
ATOM 723 C CA . PHE A 1 91 ? -15.594 2.107 4.670 1.00 90.25 91 PHE A CA 1
ATOM 724 C C . PHE A 1 91 ? -16.851 2.444 3.847 1.00 90.25 91 PHE A C 1
ATOM 726 O O . PHE A 1 91 ? -17.953 2.004 4.167 1.00 90.25 91 PHE A O 1
ATOM 733 N N . ALA A 1 92 ? -16.683 3.244 2.791 1.00 89.81 92 ALA A N 1
ATOM 734 C CA . ALA A 1 92 ? -17.781 3.770 1.969 1.00 89.81 92 ALA A CA 1
ATOM 735 C C . ALA A 1 92 ? -17.769 3.267 0.509 1.00 89.81 92 ALA A C 1
ATOM 737 O O . ALA A 1 92 ? -18.480 3.794 -0.344 1.00 89.81 92 ALA A O 1
ATOM 738 N N . PHE A 1 93 ? -16.944 2.265 0.196 1.00 87.88 93 PHE A N 1
ATOM 739 C CA . PHE A 1 93 ? -16.779 1.746 -1.167 1.00 87.88 93 PHE A CA 1
ATOM 740 C C . PHE A 1 93 ? -17.657 0.518 -1.405 1.00 87.88 93 PHE A C 1
ATOM 742 O O . PHE A 1 93 ? -18.000 -0.166 -0.444 1.00 87.88 93 PHE A O 1
ATOM 749 N N . PRO A 1 94 ? -18.001 0.186 -2.662 1.00 93.19 94 PRO A N 1
ATOM 750 C CA . PRO A 1 94 ? -18.628 -1.091 -2.984 1.00 93.19 94 PRO A CA 1
ATOM 751 C C . PRO A 1 94 ? -17.767 -2.273 -2.522 1.00 93.19 94 PRO A C 1
ATOM 753 O O . PRO A 1 94 ? -16.556 -2.281 -2.746 1.00 93.19 94 PRO A O 1
ATOM 756 N N . LEU A 1 95 ? -18.396 -3.297 -1.940 1.00 92.88 95 LEU A N 1
ATOM 757 C CA . LEU A 1 95 ? -17.709 -4.464 -1.375 1.00 92.88 95 LEU A CA 1
ATOM 758 C C . LEU A 1 95 ? -16.684 -5.125 -2.326 1.00 92.88 95 LEU A C 1
ATOM 760 O O . LEU A 1 95 ? -15.591 -5.442 -1.859 1.00 92.88 95 LEU A O 1
ATOM 764 N N . PRO A 1 96 ? -16.939 -5.283 -3.647 1.00 93.56 96 PRO A N 1
ATOM 765 C CA . PRO A 1 96 ? -15.978 -5.926 -4.550 1.00 93.56 96 PRO A CA 1
ATOM 766 C C . PRO A 1 96 ? -14.608 -5.236 -4.625 1.00 93.56 96 PRO A C 1
ATOM 768 O O . PRO A 1 96 ? -13.616 -5.877 -4.964 1.00 93.56 96 PRO A O 1
ATOM 771 N N . VAL A 1 97 ? -14.528 -3.948 -4.277 1.00 91.19 97 VAL A N 1
ATOM 772 C CA . VAL A 1 97 ? -13.277 -3.174 -4.287 1.00 91.19 97 VAL A CA 1
ATOM 773 C C . VAL A 1 97 ? -12.266 -3.708 -3.260 1.00 91.19 97 VAL A C 1
ATOM 775 O O . VAL A 1 97 ? -11.062 -3.562 -3.459 1.00 91.19 97 VAL A O 1
ATOM 778 N N . ILE A 1 98 ? -12.716 -4.402 -2.206 1.00 93.06 98 ILE A N 1
ATOM 779 C CA . ILE A 1 98 ? -11.829 -5.027 -1.210 1.00 93.06 98 ILE A CA 1
ATOM 780 C C . ILE A 1 98 ? -10.863 -6.034 -1.843 1.00 93.06 98 ILE A C 1
ATOM 782 O O . ILE A 1 98 ? -9.696 -6.092 -1.456 1.00 93.06 98 ILE A O 1
ATOM 786 N N . PHE A 1 99 ? -11.303 -6.785 -2.855 1.00 92.00 99 PHE A N 1
ATOM 787 C CA . PHE A 1 99 ? -10.465 -7.811 -3.480 1.00 92.00 99 PHE A CA 1
ATOM 788 C C . PHE A 1 99 ? -9.267 -7.225 -4.238 1.00 92.00 99 PHE A C 1
ATOM 790 O O . PHE A 1 99 ? -8.247 -7.896 -4.374 1.00 92.00 99 PHE A O 1
ATOM 797 N N . SER A 1 100 ? -9.324 -5.956 -4.654 1.00 90.19 100 SER A N 1
ATOM 798 C CA . SER A 1 100 ? -8.165 -5.257 -5.227 1.00 90.19 100 SER A CA 1
ATOM 799 C C . SER A 1 100 ? -7.042 -5.038 -4.207 1.00 90.19 100 SER A C 1
ATOM 801 O O . SER A 1 100 ? -5.882 -4.908 -4.592 1.00 90.19 100 SER A O 1
ATOM 803 N N . PHE A 1 101 ? -7.367 -5.036 -2.912 1.00 88.81 101 PHE A N 1
ATOM 804 C CA . PHE A 1 101 ? -6.405 -4.884 -1.819 1.00 88.81 101 PHE A CA 1
ATOM 805 C C . PHE A 1 101 ? -6.012 -6.211 -1.180 1.00 88.81 101 PHE A C 1
ATOM 807 O O . PHE A 1 101 ? -5.263 -6.195 -0.208 1.00 88.81 101 PHE A O 1
ATOM 814 N N . PHE A 1 102 ? -6.478 -7.343 -1.723 1.00 90.38 102 PHE A N 1
ATOM 815 C CA . PHE A 1 102 ? -6.227 -8.677 -1.185 1.00 90.38 102 PHE A CA 1
ATOM 816 C C . PHE A 1 102 ? -4.758 -8.864 -0.770 1.00 90.38 102 PHE A C 1
ATOM 818 O O . PHE A 1 102 ? -4.523 -8.964 0.429 1.00 90.38 102 PHE A O 1
ATOM 825 N N . PRO A 1 103 ? -3.740 -8.778 -1.654 1.00 93.25 103 PRO A N 1
ATOM 826 C CA . PRO A 1 103 ? -2.356 -9.021 -1.233 1.00 93.25 103 PRO A CA 1
ATOM 827 C C . PRO A 1 103 ? -1.829 -8.013 -0.194 1.00 93.25 103 PRO A C 1
ATOM 829 O O . PRO A 1 103 ? -0.886 -8.323 0.528 1.00 93.25 103 PRO A O 1
ATOM 832 N N . LEU A 1 104 ? -2.426 -6.821 -0.095 1.00 94.94 104 LEU A N 1
ATOM 833 C CA . LEU A 1 104 ? -2.026 -5.779 0.855 1.00 94.94 104 LEU A CA 1
ATOM 834 C C . LEU A 1 104 ? -2.647 -5.976 2.246 1.00 94.94 104 LEU A C 1
ATOM 836 O O . LEU A 1 104 ? -2.107 -5.457 3.221 1.00 94.94 104 LEU A O 1
ATOM 840 N N . ALA A 1 105 ? -3.748 -6.726 2.360 1.00 94.81 105 ALA A N 1
ATOM 841 C CA . ALA A 1 105 ? -4.436 -6.965 3.630 1.00 94.81 105 ALA A CA 1
ATOM 842 C C . ALA A 1 105 ? -3.584 -7.767 4.633 1.00 94.81 105 ALA A C 1
ATOM 844 O O . ALA A 1 105 ? -3.739 -7.588 5.834 1.00 94.81 105 ALA A O 1
ATOM 845 N N . TRP A 1 106 ? -2.654 -8.603 4.151 1.00 96.06 106 TRP A N 1
ATOM 846 C CA . TRP A 1 106 ? -1.705 -9.363 4.984 1.00 96.06 106 TRP A CA 1
ATOM 847 C C . TRP A 1 106 ? -0.529 -8.543 5.517 1.00 96.06 106 TRP A C 1
ATOM 849 O O . TRP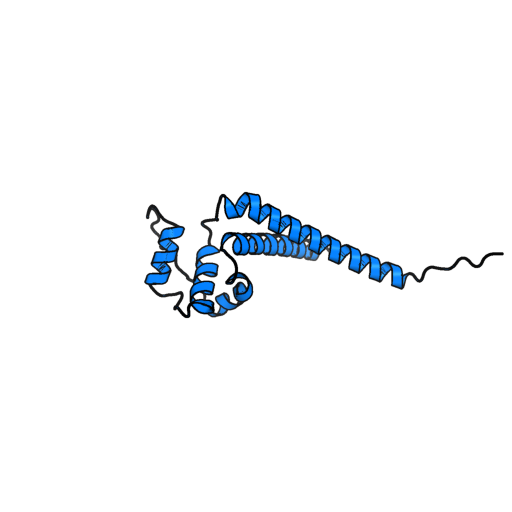 A 1 106 ? 0.254 -9.040 6.326 1.00 96.06 106 TRP A O 1
ATOM 859 N N . LEU A 1 107 ? -0.354 -7.317 5.032 1.00 95.81 107 LEU A N 1
ATOM 860 C CA . LEU A 1 107 ? 0.764 -6.466 5.412 1.00 95.81 107 LEU A CA 1
ATOM 861 C C . LEU A 1 107 ? 0.336 -5.501 6.512 1.00 95.81 107 LEU A C 1
ATOM 863 O O . LEU A 1 107 ? -0.817 -5.076 6.567 1.00 95.81 107 LEU A O 1
ATOM 867 N N . SER A 1 108 ? 1.290 -5.085 7.350 1.00 94.00 108 SER A N 1
ATOM 868 C CA . SER A 1 108 ? 1.051 -3.954 8.245 1.00 94.00 108 SER A CA 1
ATOM 869 C C . SER A 1 108 ? 0.711 -2.702 7.433 1.00 94.00 108 SER A C 1
ATOM 871 O O . SER A 1 108 ? 1.175 -2.542 6.299 1.00 94.00 108 SER A O 1
ATOM 873 N N . TYR A 1 109 ? -0.063 -1.790 8.025 1.00 92.75 109 TYR A N 1
ATOM 874 C CA . TYR A 1 109 ? -0.532 -0.595 7.322 1.00 92.75 109 TYR A CA 1
ATOM 875 C C . TYR A 1 109 ? 0.604 0.194 6.657 1.00 92.75 109 TYR A C 1
ATOM 877 O O . TYR A 1 109 ? 0.480 0.587 5.502 1.00 92.75 109 TYR A O 1
ATOM 885 N N . ALA A 1 110 ? 1.741 0.362 7.340 1.00 93.44 110 ALA A N 1
ATOM 886 C CA . ALA A 1 110 ? 2.889 1.082 6.794 1.00 93.44 110 ALA A CA 1
ATOM 887 C C . ALA A 1 110 ? 3.425 0.434 5.501 1.00 93.44 110 ALA A C 1
ATOM 889 O O . ALA A 1 110 ? 3.632 1.122 4.503 1.00 93.44 110 ALA A O 1
ATOM 890 N N . TRP A 1 111 ? 3.585 -0.893 5.474 1.00 95.56 111 TRP A N 1
ATOM 891 C CA . TRP A 1 111 ? 4.008 -1.606 4.263 1.00 95.56 111 TRP A CA 1
ATOM 892 C C . TRP A 1 111 ? 2.954 -1.550 3.158 1.00 95.56 111 TRP A C 1
ATOM 894 O O . TRP A 1 111 ? 3.291 -1.284 2.002 1.00 95.56 111 TRP A O 1
ATOM 904 N N . ALA A 1 112 ? 1.683 -1.762 3.511 1.00 95.12 112 ALA A N 1
ATOM 905 C CA . ALA A 1 112 ? 0.575 -1.687 2.566 1.00 95.12 112 ALA A CA 1
ATOM 906 C C . ALA A 1 112 ? 0.495 -0.301 1.908 1.00 95.12 112 ALA A C 1
ATOM 908 O O . ALA A 1 112 ? 0.375 -0.190 0.687 1.00 95.12 112 ALA A O 1
ATOM 909 N N . GLN A 1 113 ? 0.624 0.758 2.709 1.00 94.12 113 GLN A N 1
ATOM 910 C CA . GLN A 1 113 ? 0.611 2.139 2.250 1.00 94.12 113 GLN A CA 1
ATOM 911 C C . GLN A 1 113 ? 1.828 2.459 1.371 1.00 94.12 113 GLN A C 1
ATOM 913 O O . GLN A 1 113 ? 1.675 3.128 0.348 1.00 94.12 113 GLN A O 1
ATOM 918 N N . ALA A 1 114 ? 3.022 1.976 1.727 1.00 95.12 114 ALA A N 1
ATOM 919 C CA . ALA A 1 114 ? 4.226 2.208 0.932 1.00 95.12 114 ALA A CA 1
ATOM 920 C C . ALA A 1 114 ? 4.102 1.581 -0.463 1.00 95.12 114 ALA A C 1
ATOM 922 O O . ALA A 1 114 ? 4.337 2.256 -1.466 1.00 95.12 114 ALA A O 1
ATOM 923 N N . LEU A 1 115 ? 3.653 0.324 -0.537 1.00 95.94 115 LEU A N 1
ATOM 924 C CA . LEU A 1 115 ? 3.383 -0.348 -1.809 1.00 95.94 115 LEU A CA 1
ATOM 925 C C . LEU A 1 115 ? 2.311 0.380 -2.616 1.00 95.94 115 LEU A C 1
ATOM 927 O O . LEU A 1 115 ? 2.510 0.622 -3.802 1.00 95.94 115 LEU A O 1
ATOM 931 N N . TRP A 1 116 ? 1.205 0.767 -1.979 1.00 94.31 116 TRP A N 1
ATOM 932 C CA . TRP A 1 116 ? 0.117 1.492 -2.634 1.00 94.31 116 TRP A CA 1
ATOM 933 C C . TRP A 1 116 ? 0.594 2.790 -3.296 1.00 94.31 116 TRP A C 1
ATOM 935 O O . TRP A 1 116 ? 0.336 3.015 -4.480 1.00 94.31 116 TRP A O 1
ATOM 945 N N . ILE A 1 117 ? 1.342 3.617 -2.559 1.00 93.75 117 ILE A N 1
ATOM 946 C CA . ILE A 1 117 ? 1.889 4.882 -3.067 1.00 93.75 117 ILE A CA 1
ATOM 947 C C . ILE A 1 117 ? 2.816 4.629 -4.258 1.00 93.75 117 ILE A C 1
ATOM 949 O O . ILE A 1 117 ? 2.669 5.272 -5.298 1.00 93.75 117 ILE A O 1
ATOM 953 N N . VAL A 1 118 ? 3.756 3.689 -4.133 1.00 96.50 118 VAL A N 1
ATOM 954 C CA . VAL A 1 118 ? 4.731 3.428 -5.200 1.00 96.50 118 VAL A CA 1
ATOM 955 C C . VAL A 1 118 ? 4.054 2.834 -6.435 1.00 96.50 118 VAL A C 1
ATOM 957 O O . VAL A 1 118 ? 4.351 3.274 -7.543 1.00 96.50 118 VAL A O 1
ATOM 960 N N . ILE A 1 119 ? 3.092 1.920 -6.276 1.00 95.88 119 ILE A N 1
ATOM 961 C CA . ILE A 1 119 ? 2.304 1.382 -7.396 1.00 95.88 119 ILE A CA 1
ATOM 962 C C . ILE A 1 119 ? 1.602 2.516 -8.149 1.00 95.88 119 ILE A C 1
ATOM 964 O O . ILE A 1 119 ? 1.722 2.590 -9.371 1.00 95.88 119 ILE A O 1
ATOM 968 N N . ILE A 1 120 ? 0.922 3.430 -7.446 1.00 94.81 120 ILE A N 1
ATOM 969 C CA . ILE A 1 120 ? 0.244 4.567 -8.086 1.00 94.81 120 ILE A CA 1
ATOM 970 C C . ILE A 1 120 ? 1.233 5.448 -8.851 1.00 94.81 120 ILE A C 1
ATOM 972 O O . ILE A 1 120 ? 0.949 5.824 -9.986 1.00 94.81 120 ILE A O 1
ATOM 976 N N . ILE A 1 121 ? 2.394 5.759 -8.266 1.00 96.38 121 ILE A N 1
ATOM 977 C CA . ILE A 1 121 ? 3.419 6.583 -8.924 1.00 96.38 121 ILE A CA 1
ATOM 978 C C . ILE A 1 121 ? 3.904 5.911 -10.212 1.00 96.38 121 ILE A C 1
ATOM 980 O O . ILE A 1 121 ? 3.938 6.551 -11.261 1.00 96.38 121 ILE A O 1
ATOM 984 N N . TRP A 1 122 ? 4.237 4.620 -10.160 1.00 97.56 122 TRP A N 1
ATOM 985 C CA . TRP A 1 122 ? 4.715 3.883 -11.331 1.00 97.56 122 TRP A CA 1
ATOM 986 C C . TRP A 1 122 ? 3.649 3.780 -12.423 1.00 97.56 122 TRP A C 1
ATOM 988 O O . TRP A 1 122 ? 3.964 3.973 -13.597 1.00 97.56 122 TRP A O 1
ATOM 998 N N . LEU A 1 123 ? 2.388 3.542 -12.050 1.00 96.69 123 LEU A N 1
ATOM 999 C CA . LEU A 1 123 ? 1.269 3.533 -12.994 1.00 96.69 123 LEU A CA 1
ATOM 1000 C C . LEU A 1 123 ? 1.044 4.911 -13.628 1.00 96.69 123 LEU A C 1
ATOM 1002 O O . LEU A 1 123 ? 0.837 4.989 -14.836 1.00 96.69 123 LEU A O 1
ATOM 1006 N N . ALA A 1 124 ? 1.130 5.992 -12.850 1.00 97.00 124 ALA A N 1
ATOM 1007 C CA . ALA A 1 124 ? 1.003 7.354 -13.363 1.00 97.00 124 ALA A CA 1
ATOM 1008 C C . ALA A 1 124 ? 2.144 7.705 -14.334 1.00 97.00 124 ALA A C 1
ATOM 1010 O O . ALA A 1 124 ? 1.893 8.240 -15.414 1.00 97.00 124 ALA A O 1
ATOM 1011 N N . CYS A 1 125 ? 3.388 7.350 -13.996 1.00 96.25 125 CYS A N 1
ATOM 1012 C CA . CYS A 1 125 ? 4.533 7.522 -14.889 1.00 96.25 125 CYS A CA 1
ATOM 1013 C C . CYS A 1 125 ? 4.375 6.707 -16.180 1.00 96.25 125 CYS A C 1
ATOM 1015 O O . CYS A 1 125 ? 4.599 7.239 -17.265 1.00 96.25 125 CYS A O 1
ATOM 1017 N N . ALA A 1 126 ? 3.959 5.441 -16.081 1.00 95.56 126 ALA A N 1
ATOM 1018 C CA . ALA A 1 126 ? 3.719 4.593 -17.244 1.00 95.56 126 ALA A CA 1
ATOM 1019 C C . ALA A 1 126 ? 2.612 5.164 -18.143 1.00 95.56 126 ALA A C 1
ATOM 1021 O O . ALA A 1 126 ? 2.806 5.266 -19.352 1.00 95.56 126 ALA A O 1
ATOM 1022 N N . ALA A 1 127 ? 1.494 5.605 -17.559 1.00 97.00 127 ALA A N 1
ATOM 1023 C CA . ALA A 1 127 ? 0.402 6.235 -18.297 1.00 97.00 127 ALA A CA 1
ATOM 1024 C C . ALA A 1 127 ? 0.873 7.490 -19.050 1.00 97.00 127 ALA A C 1
ATOM 1026 O O . ALA A 1 127 ? 0.563 7.646 -20.229 1.00 97.00 127 ALA A O 1
ATOM 1027 N N . GLN A 1 128 ? 1.677 8.346 -18.412 1.00 95.31 128 GLN A N 1
ATOM 1028 C CA . GLN A 1 128 ? 2.217 9.541 -19.061 1.00 95.31 128 GLN A CA 1
ATOM 1029 C C . GLN A 1 128 ? 3.167 9.199 -20.213 1.00 95.31 128 GLN A C 1
ATOM 1031 O O . GLN A 1 128 ? 3.115 9.842 -21.257 1.00 95.31 128 GLN A O 1
ATOM 1036 N N . LEU A 1 129 ? 4.011 8.176 -20.058 1.00 94.56 129 LEU A N 1
ATOM 1037 C CA . LEU A 1 129 ? 4.887 7.719 -21.139 1.00 94.56 129 LEU A CA 1
ATOM 1038 C C . LEU A 1 129 ? 4.086 7.192 -22.334 1.00 94.56 129 LEU A C 1
ATOM 1040 O O . LEU A 1 129 ? 4.436 7.506 -23.465 1.00 94.56 129 LEU A O 1
ATOM 1044 N N . MET A 1 130 ? 3.000 6.452 -22.087 1.00 95.31 130 MET A N 1
ATOM 1045 C CA . MET A 1 130 ? 2.113 5.950 -23.146 1.00 95.31 130 MET A CA 1
ATOM 1046 C C . MET A 1 130 ? 1.364 7.069 -23.878 1.00 95.31 130 MET A C 1
ATOM 1048 O O . MET A 1 130 ? 1.061 6.928 -25.055 1.00 95.31 130 MET A O 1
ATOM 1052 N N . LEU A 1 131 ? 1.050 8.174 -23.195 1.00 95.19 131 LEU A N 1
ATOM 1053 C CA . LEU A 1 131 ? 0.409 9.340 -23.814 1.00 95.19 131 LEU A CA 1
ATOM 1054 C C . LEU A 1 131 ? 1.377 10.182 -24.661 1.00 95.19 131 LEU A C 1
ATOM 1056 O O . LEU A 1 131 ? 0.926 10.950 -25.507 1.00 95.19 131 LEU A O 1
ATOM 1060 N N . LEU A 1 132 ? 2.685 10.077 -24.408 1.00 91.56 132 LEU A N 1
ATOM 1061 C CA . LEU A 1 132 ? 3.733 10.842 -25.094 1.00 91.56 132 LEU A CA 1
ATOM 1062 C C . LEU A 1 132 ? 4.431 10.060 -26.221 1.00 91.56 132 LEU A C 1
ATOM 1064 O O . LEU A 1 132 ? 5.188 10.667 -26.979 1.00 91.56 132 LEU A O 1
ATOM 1068 N N . SER A 1 133 ? 4.224 8.742 -26.300 1.00 85.00 133 SER A N 1
ATOM 1069 C CA . SER A 1 133 ? 4.771 7.851 -27.335 1.00 85.00 133 SER A CA 1
ATOM 1070 C C . SER A 1 133 ? 3.886 7.787 -28.571 1.00 85.00 133 SER A C 1
ATOM 1072 O O . SER A 1 133 ? 4.447 7.806 -29.687 1.00 85.00 133 SER A O 1
#

Secondary structure (DSSP, 8-state):
--------HHHHHHHHHHHHHHHHHHHHHHHHHHHIIIIITTS---STHHHHHHHHHHHHTS---TTSHHHHHHHHHHH-TT---SS-----S-GGGGGGGHHHHTS-HHHHHHHHHHHHHHHHHHHHHHHH-

pLDDT: mean 88.54, std 12.33, range [45.47, 98.38]

Radius of gyration: 21.75 Å; chains: 1; bounding box: 63×32×61 Å